Protein AF-I3CVF2-F1 (afdb_monomer_lite)

pLDDT: mean 87.03, std 9.71, range [49.0, 94.75]

Structure (mmCIF, N/CA/C/O backbone):
data_AF-I3CVF2-F1
#
_entry.id   AF-I3CVF2-F1
#
loop_
_atom_site.group_PDB
_atom_site.id
_atom_site.type_symbol
_atom_site.label_atom_id
_atom_site.label_alt_id
_atom_site.label_comp_id
_atom_site.label_asym_id
_atom_site.label_entity_id
_atom_site.label_seq_id
_atom_site.pdbx_PDB_ins_code
_atom_site.Cartn_x
_atom_site.Cartn_y
_atom_site.Cartn_z
_atom_site.occupancy
_atom_site.B_iso_or_equiv
_atom_site.auth_seq_id
_atom_site.auth_comp_id
_atom_site.auth_asym_id
_atom_site.auth_atom_id
_atom_site.pdbx_PDB_model_num
ATOM 1 N N . MET A 1 1 ? -15.133 -6.990 9.778 1.00 49.00 1 MET A N 1
ATOM 2 C CA . MET A 1 1 ? -13.701 -6.697 9.547 1.00 49.00 1 MET A CA 1
ATOM 3 C C . MET A 1 1 ? -13.287 -5.656 10.572 1.00 49.00 1 MET A C 1
ATOM 5 O O . MET A 1 1 ? -13.994 -4.664 10.679 1.00 49.00 1 MET A O 1
ATOM 9 N N . ASN A 1 2 ? -12.237 -5.908 11.362 1.00 55.59 2 ASN A N 1
ATOM 10 C CA . ASN A 1 2 ? -11.728 -4.970 12.374 1.00 55.59 2 ASN A CA 1
ATOM 11 C C . ASN A 1 2 ? -11.171 -3.718 11.682 1.00 55.59 2 ASN A C 1
ATOM 13 O O . ASN A 1 2 ? -10.005 -3.665 11.298 1.00 55.59 2 ASN A O 1
ATOM 17 N N . THR A 1 3 ? -12.034 -2.726 11.494 1.00 63.75 3 THR A N 1
ATOM 18 C CA . THR A 1 3 ? -11.749 -1.440 10.843 1.00 63.75 3 THR A CA 1
ATOM 19 C C . THR A 1 3 ? -10.604 -0.684 11.516 1.00 63.75 3 THR A C 1
ATOM 21 O O . THR A 1 3 ? -9.838 -0.000 10.840 1.00 63.75 3 THR A O 1
ATOM 24 N N . GLU A 1 4 ? -10.423 -0.855 12.825 1.00 68.50 4 GLU A N 1
ATOM 25 C CA . GLU A 1 4 ? -9.353 -0.209 13.593 1.00 68.50 4 GLU A CA 1
ATOM 26 C C . GLU A 1 4 ? -7.954 -0.680 13.176 1.00 68.50 4 GLU A C 1
ATOM 28 O O . GLU A 1 4 ? -7.054 0.138 12.983 1.00 68.50 4 GLU A O 1
ATOM 33 N N . GLN A 1 5 ? -7.777 -1.985 12.953 1.00 70.06 5 GLN A N 1
ATOM 34 C CA . GLN A 1 5 ? -6.481 -2.550 12.574 1.00 70.06 5 GLN A CA 1
ATOM 35 C C . GLN A 1 5 ? -6.092 -2.150 11.145 1.00 70.06 5 GLN A C 1
ATOM 37 O O . GLN A 1 5 ? -4.948 -1.768 10.898 1.00 70.06 5 GLN A O 1
ATOM 42 N N . SER A 1 6 ? -7.053 -2.158 10.215 1.00 74.38 6 SER A N 1
ATOM 43 C CA . SER A 1 6 ? -6.845 -1.645 8.855 1.00 74.38 6 SER A CA 1
ATOM 44 C C . SER A 1 6 ? -6.483 -0.158 8.851 1.00 74.38 6 SER A C 1
ATOM 46 O O . SER A 1 6 ? -5.634 0.247 8.065 1.00 74.38 6 SER A O 1
ATOM 48 N N . THR A 1 7 ? -7.064 0.639 9.754 1.00 83.81 7 THR A N 1
ATOM 49 C CA . THR A 1 7 ? -6.773 2.078 9.867 1.00 83.81 7 THR A CA 1
ATOM 50 C C . THR A 1 7 ? -5.357 2.344 10.389 1.00 83.81 7 THR A C 1
ATOM 52 O O . THR A 1 7 ? -4.690 3.265 9.920 1.00 83.81 7 THR A O 1
ATO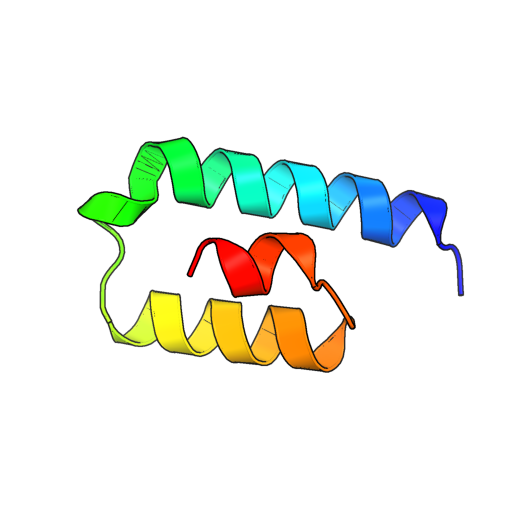M 55 N N . ALA A 1 8 ? -4.877 1.561 11.361 1.00 90.44 8 ALA A N 1
ATOM 56 C CA . ALA A 1 8 ? -3.510 1.691 11.871 1.00 90.44 8 ALA A CA 1
ATOM 57 C C . ALA A 1 8 ? -2.471 1.349 10.791 1.00 90.44 8 ALA A C 1
ATOM 59 O O . ALA A 1 8 ? -1.552 2.130 10.546 1.00 90.44 8 ALA A O 1
ATOM 60 N N . LEU A 1 9 ? -2.684 0.238 10.081 1.00 90.38 9 LEU A N 1
ATOM 61 C CA . LEU A 1 9 ? -1.823 -0.193 8.981 1.00 90.38 9 LEU A CA 1
ATOM 62 C C . LEU A 1 9 ? -1.818 0.805 7.810 1.00 90.38 9 LEU A C 1
ATOM 64 O O . LEU A 1 9 ? -0.754 1.100 7.266 1.00 90.38 9 LEU A O 1
ATOM 68 N N . GLU A 1 10 ? -2.972 1.379 7.448 1.00 91.88 10 GLU A N 1
ATOM 69 C CA . GLU A 1 10 ? -3.044 2.417 6.410 1.00 91.88 10 GLU A CA 1
ATOM 70 C C . GLU A 1 10 ? -2.216 3.649 6.801 1.00 91.88 10 GLU A C 1
ATOM 72 O O . GLU A 1 10 ? -1.480 4.190 5.972 1.00 91.88 10 GLU A O 1
ATOM 77 N N . LYS A 1 11 ? -2.279 4.076 8.070 1.00 91.88 11 LYS A N 1
ATOM 78 C CA . LYS A 1 11 ? -1.494 5.214 8.576 1.00 91.88 11 LYS A CA 1
ATOM 79 C C . LYS A 1 11 ? 0.008 4.950 8.518 1.00 91.88 11 LYS A C 1
ATOM 81 O O . LYS A 1 11 ? 0.751 5.833 8.088 1.00 91.88 11 LYS A O 1
ATOM 86 N N . GLU A 1 12 ? 0.451 3.761 8.917 1.00 92.56 12 GLU A N 1
ATOM 87 C CA . GLU A 1 12 ? 1.861 3.361 8.830 1.00 92.56 12 GLU A CA 1
ATOM 88 C C . GLU A 1 12 ? 2.343 3.322 7.376 1.00 92.56 12 GLU A C 1
ATOM 90 O O . GLU A 1 12 ? 3.380 3.904 7.050 1.00 92.56 12 GLU A O 1
ATOM 95 N N . ALA A 1 13 ? 1.557 2.731 6.472 1.00 91.94 13 ALA A N 1
ATOM 96 C CA . ALA A 1 13 ? 1.872 2.708 5.047 1.00 91.94 13 ALA A CA 1
ATOM 97 C C . ALA A 1 13 ? 1.971 4.129 4.464 1.00 91.94 13 ALA A C 1
ATOM 99 O O . ALA A 1 13 ? 2.921 4.442 3.745 1.00 91.94 13 ALA A O 1
ATOM 100 N N . CYS A 1 14 ? 1.045 5.023 4.827 1.00 92.69 14 CYS A N 1
ATOM 101 C CA . CYS A 1 14 ? 1.099 6.431 4.434 1.00 92.69 14 CYS A CA 1
ATOM 102 C C . CYS A 1 14 ? 2.366 7.127 4.959 1.00 92.69 14 CYS A C 1
ATOM 104 O O . CYS A 1 14 ? 2.981 7.913 4.236 1.00 92.69 14 CYS A O 1
ATOM 106 N N . ALA A 1 15 ? 2.775 6.859 6.202 1.00 93.62 15 ALA A N 1
ATOM 107 C CA . ALA A 1 15 ? 3.989 7.435 6.778 1.00 93.62 15 ALA A 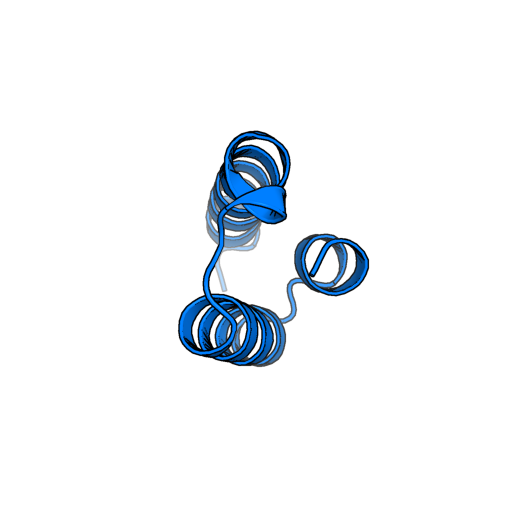CA 1
ATOM 108 C C . ALA A 1 15 ? 5.246 6.987 6.013 1.00 93.62 15 ALA A C 1
ATOM 110 O O . ALA A 1 15 ? 6.076 7.823 5.651 1.00 93.62 15 ALA A O 1
ATOM 111 N N . LEU A 1 16 ? 5.338 5.697 5.677 1.00 91.06 16 LEU A N 1
ATOM 112 C CA . LEU A 1 16 ? 6.437 5.152 4.878 1.00 91.06 16 LEU A CA 1
ATOM 113 C C . LEU A 1 16 ? 6.476 5.757 3.469 1.00 91.06 16 LEU A C 1
ATOM 115 O O . LEU A 1 16 ? 7.545 6.146 2.996 1.00 91.06 16 LEU A O 1
ATOM 119 N N . VAL A 1 17 ? 5.321 5.909 2.812 1.00 91.88 17 VAL A N 1
ATOM 120 C CA . VAL A 1 17 ? 5.235 6.567 1.498 1.00 91.88 17 VAL A CA 1
ATOM 121 C C . VAL A 1 17 ? 5.626 8.044 1.583 1.00 91.88 17 VAL A C 1
ATOM 123 O O . VAL A 1 17 ? 6.310 8.533 0.694 1.00 91.88 17 VAL A O 1
ATOM 126 N N . LYS A 1 18 ? 5.292 8.766 2.658 1.00 90.75 18 LYS A N 1
ATOM 127 C CA . LYS A 1 18 ? 5.776 10.148 2.853 1.00 90.75 18 LYS A CA 1
ATOM 128 C C . LYS A 1 18 ? 7.289 10.221 3.007 1.00 90.75 18 LYS A C 1
ATOM 130 O O . LYS A 1 18 ? 7.914 11.109 2.439 1.00 90.75 18 LYS A O 1
ATOM 135 N N . GLN A 1 19 ? 7.866 9.309 3.781 1.00 91.62 19 GLN A N 1
ATOM 136 C CA . GLN A 1 19 ? 9.286 9.343 4.113 1.00 91.62 19 GLN A CA 1
ATOM 137 C C . GLN A 1 19 ? 10.173 8.880 2.951 1.00 91.62 19 GLN A C 1
ATOM 139 O O . GLN A 1 19 ? 11.251 9.432 2.740 1.00 91.62 19 GLN A O 1
ATOM 144 N N . TYR A 1 20 ? 9.714 7.891 2.181 1.00 88.56 20 TYR A N 1
ATOM 145 C CA . TYR A 1 20 ? 10.524 7.216 1.162 1.00 88.56 20 TYR A CA 1
ATOM 146 C C . TYR A 1 20 ? 9.918 7.254 -0.248 1.00 88.56 20 TYR A C 1
ATOM 148 O O . TYR A 1 20 ? 10.519 6.732 -1.183 1.00 88.56 20 TYR A O 1
ATOM 156 N N . GLY A 1 21 ? 8.757 7.887 -0.440 1.00 84.69 21 GLY A N 1
ATOM 157 C CA . GLY A 1 21 ? 7.992 7.925 -1.699 1.00 84.69 21 GLY A CA 1
ATOM 158 C C . GLY A 1 21 ? 8.760 8.421 -2.915 1.00 84.69 21 GLY A C 1
ATOM 159 O O . GLY A 1 21 ? 8.524 7.952 -4.028 1.00 84.69 21 GLY A O 1
ATOM 160 N N . PHE A 1 22 ? 9.710 9.330 -2.701 1.00 83.12 22 PHE A N 1
ATOM 161 C CA . PHE A 1 22 ? 10.584 9.830 -3.759 1.00 83.12 22 PHE A CA 1
ATOM 162 C C . PHE A 1 22 ? 11.582 8.770 -4.257 1.00 83.12 22 PHE A C 1
ATOM 164 O O . PHE A 1 22 ? 11.940 8.761 -5.429 1.00 83.12 22 PHE A O 1
ATOM 171 N N . PHE A 1 23 ? 11.990 7.846 -3.386 1.00 88.50 23 PHE A N 1
ATOM 172 C CA . PHE A 1 23 ? 12.943 6.773 -3.688 1.00 88.50 23 PHE A CA 1
ATOM 173 C C . PHE A 1 23 ? 12.259 5.440 -4.012 1.00 88.50 23 PHE A C 1
ATOM 175 O O . PHE A 1 23 ? 12.933 4.450 -4.287 1.00 88.50 23 PHE A O 1
ATOM 182 N N . LEU A 1 24 ? 10.927 5.397 -3.955 1.00 87.19 24 LEU A N 1
ATOM 183 C CA . LEU A 1 24 ? 10.134 4.191 -4.151 1.00 87.19 24 LEU A CA 1
ATOM 184 C C . LEU A 1 24 ? 10.168 3.765 -5.632 1.00 87.19 24 LEU A C 1
ATOM 186 O O . LEU A 1 24 ? 9.641 4.489 -6.482 1.00 87.19 24 LEU A O 1
ATOM 190 N N . PRO A 1 25 ? 10.739 2.590 -5.969 1.00 91.19 25 PRO A N 1
ATOM 191 C CA . PRO A 1 25 ? 10.785 2.116 -7.348 1.00 91.19 25 PRO A CA 1
ATOM 192 C C . PRO A 1 25 ? 9.382 1.885 -7.920 1.00 91.19 25 PRO A C 1
ATOM 194 O O . PRO A 1 25 ? 8.474 1.455 -7.201 1.00 91.19 25 PRO A O 1
ATOM 197 N N . SER A 1 26 ? 9.212 2.078 -9.232 1.00 89.81 26 SER A N 1
ATOM 198 C CA . SER A 1 26 ? 7.918 1.917 -9.916 1.00 89.81 26 SER A CA 1
ATOM 199 C C . SER A 1 26 ? 7.202 0.585 -9.620 1.00 89.81 26 SER A C 1
ATOM 201 O O . SER A 1 26 ? 5.994 0.618 -9.374 1.00 89.81 26 SER A O 1
ATOM 203 N N . PRO A 1 27 ? 7.887 -0.580 -9.556 1.00 92.44 27 PRO A N 1
ATOM 204 C CA . PRO A 1 27 ? 7.237 -1.843 -9.193 1.00 92.44 27 PRO A CA 1
ATOM 205 C C . PRO A 1 27 ? 6.656 -1.846 -7.774 1.00 92.44 27 PRO A C 1
ATOM 207 O O . PRO A 1 27 ? 5.596 -2.425 -7.539 1.00 92.44 27 PRO A O 1
ATOM 210 N N . VAL A 1 28 ? 7.319 -1.173 -6.831 1.00 90.50 28 VAL A N 1
ATOM 211 C CA . VAL A 1 28 ? 6.860 -1.098 -5.441 1.00 90.50 28 VAL A CA 1
ATOM 212 C C . VAL A 1 28 ? 5.657 -0.164 -5.334 1.00 90.50 28 VAL A C 1
ATOM 214 O O . VAL A 1 28 ? 4.677 -0.511 -4.682 1.00 90.50 28 VAL A O 1
ATOM 217 N N . ARG A 1 29 ? 5.663 0.969 -6.047 1.00 89.75 29 ARG A N 1
ATOM 218 C CA . ARG A 1 29 ? 4.495 1.863 -6.133 1.00 89.75 29 ARG A CA 1
ATOM 219 C C . ARG A 1 29 ? 3.271 1.139 -6.712 1.00 89.75 29 ARG A C 1
ATOM 221 O O . ARG A 1 29 ? 2.174 1.244 -6.163 1.00 89.75 29 ARG A O 1
ATOM 228 N N . ALA A 1 30 ? 3.463 0.331 -7.757 1.00 92.00 30 ALA A N 1
ATOM 229 C CA . ALA A 1 30 ? 2.397 -0.487 -8.338 1.00 92.00 30 ALA A CA 1
ATOM 230 C C . ALA A 1 30 ? 1.869 -1.555 -7.360 1.00 92.00 30 ALA A C 1
ATOM 232 O O . ALA A 1 30 ? 0.662 -1.787 -7.291 1.00 92.00 30 ALA A O 1
ATOM 233 N N . PHE A 1 31 ? 2.752 -2.189 -6.581 1.00 93.38 31 PHE A N 1
ATOM 234 C CA . PHE A 1 31 ? 2.349 -3.127 -5.531 1.00 93.38 31 PHE A CA 1
ATOM 235 C C . PHE A 1 31 ? 1.525 -2.440 -4.433 1.00 93.38 31 PHE A C 1
ATOM 237 O O . PHE A 1 31 ? 0.441 -2.916 -4.098 1.00 93.38 31 PHE A O 1
ATOM 244 N N . LEU A 1 32 ? 1.992 -1.297 -3.923 1.00 91.88 32 LEU A N 1
ATOM 245 C CA . LEU A 1 32 ? 1.286 -0.530 -2.894 1.00 91.88 32 LEU A CA 1
ATOM 246 C C . LEU A 1 32 ? -0.087 -0.047 -3.381 1.00 91.88 32 LEU A C 1
ATOM 248 O O . LEU A 1 32 ? -1.038 -0.056 -2.605 1.00 91.88 32 LEU A O 1
ATOM 252 N N . THR A 1 33 ? -0.214 0.290 -4.668 1.00 92.00 33 THR A N 1
ATOM 253 C CA . THR A 1 33 ? -1.499 0.672 -5.281 1.00 92.00 33 THR A CA 1
ATOM 254 C C . THR A 1 33 ? -2.487 -0.496 -5.240 1.00 92.00 33 THR A C 1
ATOM 256 O O . THR A 1 33 ? -3.589 -0.353 -4.718 1.00 92.00 33 THR A O 1
ATOM 259 N N . LYS A 1 34 ? -2.063 -1.690 -5.682 1.00 94.75 34 LYS A N 1
ATOM 260 C CA . LYS A 1 34 ? -2.891 -2.910 -5.632 1.00 94.75 34 LYS A CA 1
ATOM 261 C C . LYS A 1 34 ? -3.283 -3.291 -4.204 1.00 94.75 34 LYS A C 1
ATOM 263 O O . LYS A 1 34 ? -4.416 -3.700 -3.961 1.00 94.75 34 LYS A O 1
ATOM 268 N N . MET A 1 35 ? -2.354 -3.155 -3.258 1.00 92.50 35 MET A N 1
ATOM 269 C CA . ME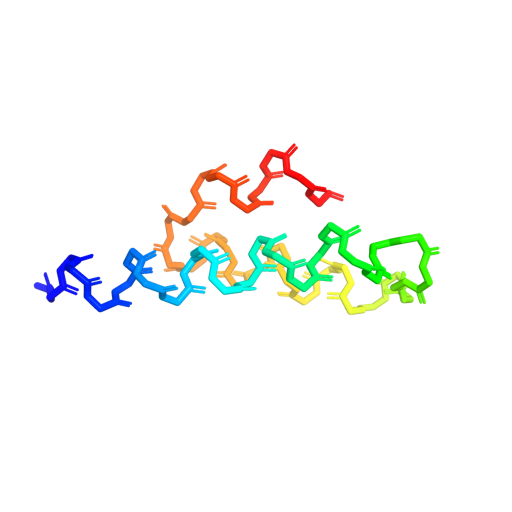T A 1 35 ? -2.624 -3.384 -1.840 1.00 92.50 35 MET A CA 1
ATOM 270 C C . MET A 1 35 ? -3.690 -2.407 -1.329 1.00 92.50 35 MET A C 1
ATOM 272 O O . MET A 1 35 ? -4.674 -2.839 -0.728 1.00 92.50 35 MET A O 1
ATOM 276 N N . ALA A 1 36 ? -3.539 -1.114 -1.627 1.00 92.75 36 ALA A N 1
ATOM 277 C CA . ALA A 1 36 ? -4.495 -0.087 -1.237 1.00 92.75 36 ALA A CA 1
ATOM 278 C C . ALA A 1 36 ? -5.884 -0.318 -1.859 1.00 92.75 36 ALA A C 1
ATOM 280 O O . ALA A 1 36 ? -6.897 -0.096 -1.198 1.00 92.75 36 ALA A O 1
ATOM 281 N N . ASP A 1 37 ? -5.948 -0.810 -3.101 1.00 92.56 37 ASP A N 1
ATOM 282 C CA . ASP A 1 37 ? -7.194 -1.247 -3.740 1.00 92.56 37 ASP A CA 1
ATOM 283 C C . ASP A 1 37 ? -7.846 -2.407 -2.990 1.00 92.56 37 ASP A C 1
ATOM 285 O O . ASP A 1 37 ? -9.017 -2.314 -2.628 1.00 92.56 37 ASP A O 1
ATOM 2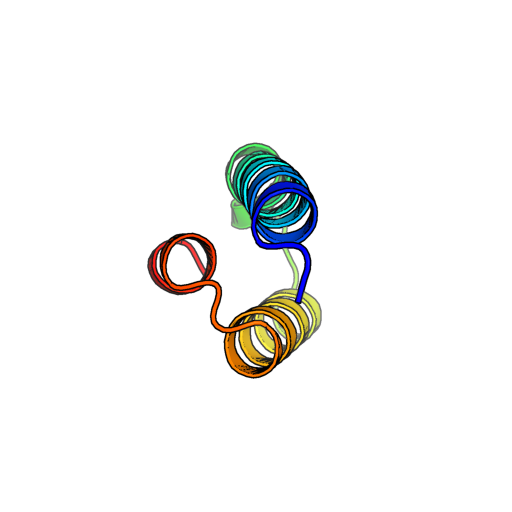89 N N . SER A 1 38 ? -7.084 -3.461 -2.695 1.00 92.50 38 SER A N 1
ATOM 290 C CA . SER A 1 38 ? -7.610 -4.661 -2.032 1.00 92.50 38 SER A CA 1
ATOM 291 C C . SER A 1 38 ? -8.137 -4.406 -0.616 1.00 92.50 38 SER A C 1
ATOM 293 O O . SER A 1 38 ? -9.075 -5.068 -0.176 1.00 92.50 38 SER A O 1
ATOM 295 N N . LEU A 1 39 ? -7.552 -3.433 0.088 1.00 90.44 39 LEU A N 1
ATOM 296 C CA . LEU A 1 39 ? -7.887 -3.100 1.473 1.00 90.44 39 LEU A CA 1
ATOM 297 C C . LEU A 1 39 ? -8.820 -1.886 1.593 1.00 90.44 39 LEU A C 1
ATOM 299 O O . LEU A 1 39 ? -9.175 -1.505 2.706 1.00 90.44 39 LEU A O 1
ATOM 303 N N . ASN A 1 40 ? -9.247 -1.298 0.468 1.00 90.50 40 ASN A N 1
ATOM 304 C CA . ASN A 1 40 ? -10.044 -0.066 0.413 1.00 90.50 40 ASN A CA 1
ATOM 305 C C . ASN A 1 40 ? -9.392 1.135 1.135 1.00 90.50 40 ASN A C 1
ATOM 307 O O . ASN A 1 40 ? -10.074 1.962 1.739 1.00 90.50 40 ASN A O 1
ATOM 311 N N . TRP A 1 41 ? -8.065 1.251 1.054 1.00 92.88 41 TRP A N 1
ATOM 312 C CA . TRP A 1 41 ? -7.280 2.331 1.661 1.00 92.88 41 TRP A CA 1
ATOM 313 C C . TRP A 1 41 ? -7.219 3.558 0.752 1.00 92.88 41 TRP A C 1
ATOM 315 O O . TRP A 1 41 ? -6.284 3.746 -0.030 1.00 92.88 41 TRP A O 1
ATOM 325 N N . ASN A 1 42 ? -8.250 4.395 0.823 1.00 88.38 42 ASN A N 1
ATOM 326 C CA . ASN A 1 42 ? -8.373 5.574 -0.035 1.00 88.38 42 ASN A CA 1
ATOM 327 C C . ASN A 1 42 ? -7.318 6.651 0.263 1.00 88.38 42 ASN A C 1
ATOM 329 O O . ASN A 1 42 ? -6.934 7.391 -0.642 1.00 88.38 42 ASN A O 1
ATOM 333 N N . THR A 1 43 ? -6.819 6.726 1.499 1.00 89.88 43 THR A N 1
ATOM 33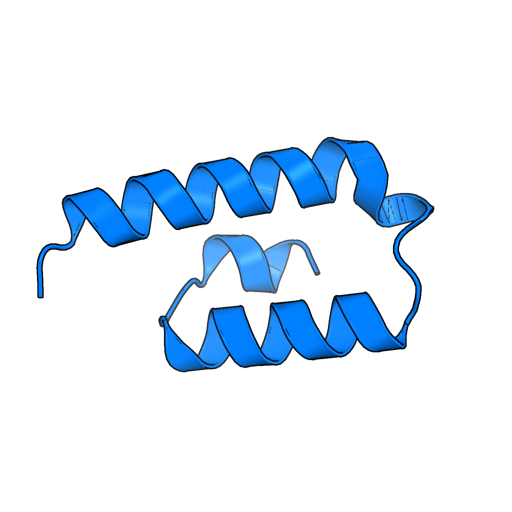4 C CA . THR A 1 43 ? -5.808 7.718 1.894 1.00 89.88 43 THR A CA 1
ATOM 335 C C . THR A 1 43 ? -4.478 7.399 1.231 1.00 89.88 43 THR A C 1
ATOM 337 O O . THR A 1 43 ? -3.849 8.279 0.646 1.00 89.88 43 THR A O 1
ATOM 340 N N . LEU A 1 44 ? -4.083 6.123 1.266 1.00 89.94 44 LEU A N 1
ATOM 341 C CA . LEU A 1 44 ? -2.842 5.670 0.648 1.00 89.94 44 LEU A CA 1
ATOM 342 C C . LEU A 1 44 ? -2.883 5.833 -0.877 1.00 89.94 44 LEU A C 1
ATOM 344 O O . LEU A 1 44 ? -1.902 6.284 -1.460 1.00 89.94 44 LEU A O 1
ATOM 348 N N . LYS A 1 45 ? -4.024 5.540 -1.521 1.00 88.38 45 LYS A N 1
ATOM 349 C CA . LYS A 1 45 ? -4.202 5.756 -2.970 1.00 88.38 45 LYS A CA 1
ATOM 350 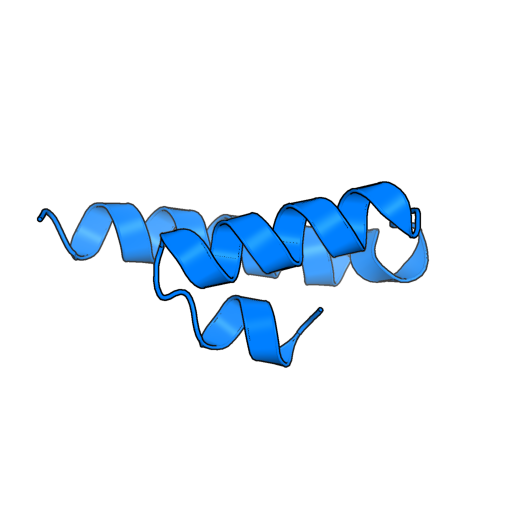C C . LYS A 1 45 ? -4.007 7.209 -3.384 1.00 88.38 45 LYS A C 1
ATOM 352 O O . LYS A 1 45 ? -3.420 7.455 -4.424 1.00 88.38 45 LYS A O 1
ATOM 357 N N . GLY A 1 46 ? -4.478 8.163 -2.581 1.00 87.06 46 GLY A N 1
ATOM 358 C CA . GLY A 1 46 ? -4.280 9.586 -2.868 1.00 87.06 46 GLY A CA 1
ATOM 359 C C . GLY A 1 46 ? -2.819 10.045 -2.764 1.00 87.06 46 GLY A C 1
ATOM 360 O O . GLY A 1 46 ? -2.506 11.156 -3.182 1.00 87.06 46 GLY A O 1
ATOM 361 N N . MET A 1 47 ? -1.937 9.223 -2.184 1.00 87.38 47 MET A N 1
ATOM 362 C CA . MET A 1 47 ? -0.527 9.545 -1.947 1.00 87.38 47 MET A CA 1
ATOM 363 C C . MET A 1 47 ? 0.450 8.837 -2.896 1.00 87.38 47 MET A C 1
ATOM 365 O O . MET A 1 47 ? 1.600 9.273 -2.998 1.00 87.38 47 MET A O 1
ATOM 369 N N . LEU A 1 48 ? 0.030 7.736 -3.523 1.00 86.88 48 LEU A N 1
ATOM 370 C CA . LEU A 1 48 ? 0.824 6.937 -4.467 1.00 86.88 48 LEU A CA 1
ATOM 371 C C . LEU A 1 48 ? 0.710 7.479 -5.891 1.00 86.88 48 LEU A C 1
ATOM 373 O O . LEU A 1 48 ? 1.738 7.384 -6.605 1.00 86.88 48 LEU A O 1
#

Secondary structure (DSSP, 8-state):
--HHHHHHHHHHHHHHHHHHTTT--HHHHHHHHHHHHHTT-HHHHTT-

Radius of gyration: 10.42 Å; chains: 1; bounding box: 27×17×24 Å

Foldseek 3Di:
DPVVVLVVVLVVLLVCCVVCVVVQDPVRLVVQCVVCVVSVSPVSNVSD

Sequence (48 aa):
MNTEQSTALEKEACALVKQYGFFLPSPVRAFLTKMADSLNWNTLKGML